Protein AF-A0A9Q0JIJ1-F1 (afdb_monomer_lite)

Foldseek 3Di:
DDDDPDDPVVVVVVVVVVVVVVVVVVVVVVVVVVVVVVVVVVVVVVVVVVVVVVVVVVVVVVVVVVVVVVVVVVVVVVVVVVLVVVLVVLVVVLCCQLPPDQVSVCVQQVGGNVVLVVVLVCCVPPVVDCDDVRAHSSSVNSVVSCVVDPD

Sequence (151 aa):
SRSKVVPPHTLSIYLDSQDMSMENRQQEEDEDEEWEDDMLLWWWHMKQRRRRRRRRKMRAMLFLWYYNKVNKYLERQDLYDRSLVTLETRKGKIDEITRANDQYCIWNLRMDRDTFAKFCVVLQTRGGLSESGSVSLEEKVAMFLKIIAPP

Secondary structure (DSSP, 8-state):
-------HHHHHHHHHHHHHHHHHHHHHHHHHHHHHHHHHHHHHHHHHHHHHHHHHHHHHHHHHHHHHHHHHHHHHHHHHHHHHHHHHHHHHHHHHHHHH-HHHHHHHHSS-HHHHHHHHHHHHHTS--PPBTTB-HHHHHHHHHHHHS--

Organism: NCBI:txid218843

pLDDT: mean 72.88, std 10.63, range [40.94, 95.81]

Structure (mmCIF, N/CA/C/O backbone):
data_AF-A0A9Q0JIJ1-F1
#
_entry.id   AF-A0A9Q0JIJ1-F1
#
loop_
_atom_site.group_PDB
_atom_site.id
_atom_site.type_symbol
_atom_site.label_atom_id
_atom_site.label_alt_id
_atom_site.label_comp_id
_atom_site.label_asym_id
_atom_site.label_entity_id
_atom_site.label_seq_id
_atom_site.pdbx_PDB_ins_code
_atom_site.Cartn_x
_atom_site.Cartn_y
_atom_site.Cartn_z
_atom_site.occupancy
_atom_site.B_iso_or_equiv
_atom_site.auth_seq_id
_atom_site.auth_comp_id
_atom_site.auth_asym_id
_atom_site.auth_atom_id
_atom_site.pdbx_PDB_model_num
ATOM 1 N N . SER A 1 1 ? 44.552 -9.816 -110.562 1.00 42.78 1 SER A N 1
ATOM 2 C CA . SER A 1 1 ? 44.314 -9.794 -109.101 1.00 42.78 1 SER A CA 1
ATOM 3 C C . SER A 1 1 ? 45.233 -8.751 -108.481 1.00 42.78 1 SER A C 1
ATOM 5 O O . SER A 1 1 ? 46.412 -9.014 -108.294 1.00 42.78 1 SER A O 1
ATOM 7 N N . ARG A 1 2 ? 44.755 -7.513 -108.287 1.00 40.94 2 ARG A N 1
ATOM 8 C CA . ARG A 1 2 ? 45.579 -6.398 -107.784 1.00 40.94 2 ARG A CA 1
ATOM 9 C C . ARG A 1 2 ? 45.449 -6.366 -106.258 1.00 40.94 2 ARG A C 1
ATOM 11 O O . ARG A 1 2 ? 44.412 -5.946 -105.753 1.00 40.94 2 ARG A O 1
ATOM 18 N N . SER A 1 3 ? 46.457 -6.877 -105.550 1.00 49.62 3 SER A N 1
ATOM 19 C CA . SER A 1 3 ? 46.532 -6.799 -104.087 1.00 49.62 3 SER A CA 1
ATOM 20 C C . SER A 1 3 ? 46.659 -5.328 -103.683 1.00 49.62 3 SER A C 1
ATOM 22 O O . SER A 1 3 ? 47.623 -4.661 -104.063 1.00 49.62 3 SER A O 1
ATOM 24 N N . LYS A 1 4 ? 45.645 -4.790 -102.996 1.00 56.78 4 LYS A N 1
ATOM 25 C CA . LYS A 1 4 ? 45.697 -3.446 -102.413 1.00 56.78 4 LYS A CA 1
ATOM 26 C C . LYS A 1 4 ? 46.546 -3.545 -101.148 1.00 56.78 4 LYS A C 1
ATOM 28 O O . LYS A 1 4 ? 46.072 -4.034 -100.130 1.00 56.78 4 LYS A O 1
ATOM 33 N N . VAL A 1 5 ? 47.801 -3.113 -101.235 1.00 61.44 5 VAL A N 1
ATOM 34 C CA . VAL A 1 5 ? 48.668 -2.954 -100.064 1.00 61.44 5 VAL A CA 1
ATOM 35 C C . VAL A 1 5 ? 48.128 -1.770 -99.266 1.00 61.44 5 VAL A C 1
ATOM 37 O O . VAL A 1 5 ? 48.208 -0.624 -99.709 1.00 61.44 5 VAL A O 1
ATOM 40 N N . VAL A 1 6 ? 47.491 -2.071 -98.136 1.00 61.81 6 VAL A N 1
ATOM 41 C CA . VAL A 1 6 ? 46.970 -1.083 -97.188 1.00 61.81 6 VAL A CA 1
ATOM 42 C C . VAL A 1 6 ? 48.167 -0.419 -96.485 1.00 61.81 6 VAL A C 1
ATOM 44 O O . VAL A 1 6 ? 49.052 -1.138 -96.016 1.00 61.81 6 VAL A O 1
ATOM 47 N N . PRO A 1 7 ? 48.252 0.923 -96.431 1.00 61.88 7 PRO A N 1
ATOM 48 C CA . PRO A 1 7 ? 49.368 1.614 -95.793 1.00 61.88 7 PRO A CA 1
ATOM 49 C C . PRO A 1 7 ? 49.487 1.265 -94.296 1.00 61.88 7 PRO A C 1
ATOM 51 O O . PRO A 1 7 ? 48.471 1.225 -93.598 1.00 61.88 7 PRO A O 1
ATOM 54 N N . PRO A 1 8 ? 50.703 1.086 -93.751 1.00 60.88 8 PRO A N 1
ATOM 55 C CA . PRO A 1 8 ? 50.902 0.615 -92.375 1.00 60.88 8 PRO A CA 1
ATOM 56 C C . PRO A 1 8 ? 50.288 1.534 -91.303 1.00 60.88 8 PRO A C 1
ATOM 58 O O . PRO A 1 8 ? 49.849 1.055 -90.264 1.00 60.88 8 PRO A O 1
ATOM 61 N N . HIS A 1 9 ? 50.161 2.837 -91.573 1.00 59.22 9 HIS A N 1
ATOM 62 C CA . HIS A 1 9 ? 49.556 3.790 -90.635 1.00 59.22 9 HIS A CA 1
ATOM 63 C C . HIS A 1 9 ? 48.045 3.584 -90.442 1.00 59.22 9 HIS A C 1
ATOM 65 O O . HIS A 1 9 ? 47.519 3.903 -89.383 1.00 59.22 9 HIS A O 1
ATOM 71 N N . THR A 1 10 ? 47.341 3.011 -91.426 1.00 61.88 10 THR A N 1
ATOM 72 C CA . THR A 1 10 ? 45.903 2.724 -91.285 1.00 61.88 10 THR A CA 1
ATOM 73 C C . THR A 1 10 ? 45.612 1.502 -90.416 1.00 61.88 10 THR A C 1
ATOM 75 O O . THR A 1 10 ? 44.563 1.465 -89.786 1.00 61.88 10 THR A O 1
ATOM 78 N N . LEU A 1 11 ? 46.535 0.539 -90.316 1.00 60.69 11 LEU A N 1
ATOM 79 C CA . LEU A 1 11 ? 46.385 -0.601 -89.402 1.00 60.69 11 LEU A CA 1
ATOM 80 C C . LEU A 1 11 ? 46.624 -0.199 -87.940 1.00 60.69 11 LEU A C 1
ATOM 82 O O . LEU A 1 11 ? 45.900 -0.674 -87.075 1.00 60.69 11 LEU A O 1
ATOM 86 N N . SER A 1 12 ? 47.564 0.717 -87.675 1.00 64.75 12 SER A N 1
ATOM 87 C CA . SER A 1 12 ? 47.810 1.254 -86.323 1.00 64.75 12 SER A CA 1
ATOM 88 C C . SER A 1 12 ? 46.584 1.980 -85.775 1.00 64.75 12 SER A C 1
ATOM 90 O O . SER A 1 12 ? 46.134 1.675 -84.684 1.00 64.75 12 SER A O 1
ATOM 92 N N . ILE A 1 13 ? 45.976 2.865 -86.573 1.00 65.75 13 ILE A N 1
ATOM 93 C CA . ILE A 1 13 ? 44.796 3.633 -86.146 1.00 65.75 13 ILE A CA 1
ATOM 94 C C . ILE A 1 13 ? 43.607 2.708 -85.839 1.00 65.75 13 ILE A C 1
ATOM 96 O O . ILE A 1 13 ? 42.852 2.969 -84.907 1.00 65.75 13 ILE A O 1
ATOM 100 N N . TYR A 1 14 ? 43.432 1.628 -86.608 1.00 61.38 14 TYR A N 1
ATOM 101 C CA . TYR A 1 14 ? 42.359 0.660 -86.365 1.00 61.38 14 TYR A CA 1
ATOM 102 C C . TYR A 1 14 ? 42.593 -0.190 -85.112 1.00 61.38 14 TYR A C 1
ATOM 104 O O . TYR A 1 14 ? 41.628 -0.458 -84.403 1.00 61.38 14 TYR A O 1
ATOM 112 N N . LEU A 1 15 ? 43.840 -0.589 -84.838 1.00 61.50 15 LEU A N 1
ATOM 113 C CA . LEU A 1 15 ? 44.195 -1.335 -83.627 1.00 61.50 15 LEU A CA 1
ATOM 114 C C . LEU A 1 15 ? 44.085 -0.447 -82.379 1.00 61.50 15 LEU A C 1
ATOM 116 O O . LEU A 1 15 ? 43.396 -0.831 -81.443 1.00 61.50 15 LEU A O 1
ATOM 120 N N . ASP A 1 16 ? 44.606 0.783 -82.425 1.00 65.06 16 ASP A N 1
ATOM 121 C CA . ASP A 1 16 ? 44.484 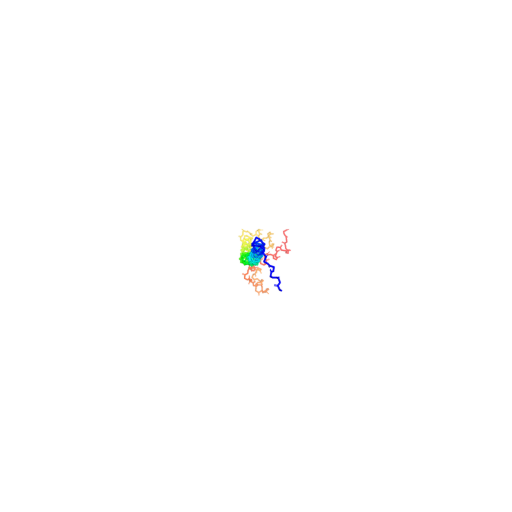1.756 -81.327 1.00 65.06 16 ASP A CA 1
ATOM 122 C C . ASP A 1 16 ? 43.011 2.108 -81.040 1.00 65.06 16 ASP A C 1
ATOM 124 O O . ASP A 1 16 ? 42.605 2.259 -79.891 1.00 65.06 16 ASP A O 1
ATOM 128 N N . SER A 1 17 ? 42.170 2.198 -82.079 1.00 62.12 17 SER A N 1
ATOM 129 C CA . SER A 1 17 ? 40.727 2.428 -81.900 1.00 62.12 17 SER A CA 1
ATOM 130 C C . SER A 1 17 ? 39.998 1.212 -81.313 1.00 62.12 17 SER A C 1
ATOM 132 O O . SER A 1 17 ? 38.980 1.379 -80.641 1.00 62.12 17 SER A O 1
ATOM 134 N N . GLN A 1 18 ? 40.483 -0.008 -81.575 1.00 65.62 18 GLN A N 1
ATOM 135 C CA . GLN A 1 18 ? 39.931 -1.231 -80.989 1.00 65.62 18 GLN A CA 1
ATOM 136 C C . GLN A 1 18 ? 40.340 -1.388 -79.525 1.00 65.62 18 GLN A C 1
ATOM 138 O O . GLN A 1 18 ? 39.474 -1.700 -78.712 1.00 65.62 18 GLN A O 1
ATOM 143 N N . ASP A 1 19 ? 41.599 -1.114 -79.187 1.00 68.00 19 ASP A N 1
ATOM 144 C CA . ASP A 1 19 ? 42.103 -1.195 -77.812 1.00 68.00 19 ASP A CA 1
ATOM 145 C C . ASP A 1 19 ? 41.392 -0.176 -76.908 1.00 68.00 19 ASP A C 1
ATOM 147 O O . ASP A 1 19 ? 40.844 -0.557 -75.876 1.00 68.00 19 ASP A O 1
ATOM 151 N N . MET A 1 20 ? 41.228 1.072 -77.367 1.00 59.03 20 MET A N 1
ATOM 152 C CA . MET A 1 20 ? 40.453 2.105 -76.654 1.00 59.03 20 MET A CA 1
ATOM 153 C C . MET A 1 20 ? 38.974 1.722 -76.453 1.00 59.03 20 MET A C 1
ATOM 155 O O . MET A 1 20 ? 38.353 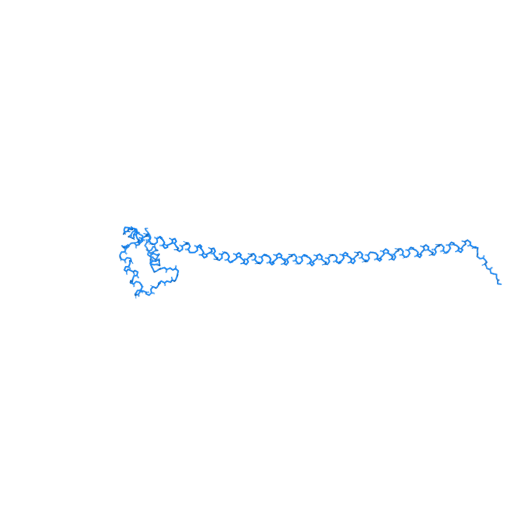2.101 -75.461 1.00 59.03 20 MET A O 1
ATOM 159 N N . SER A 1 21 ? 38.374 0.981 -77.394 1.00 64.38 21 SER A N 1
ATOM 160 C CA . SER A 1 21 ? 36.986 0.515 -77.269 1.00 64.38 21 SER A CA 1
ATOM 161 C C . S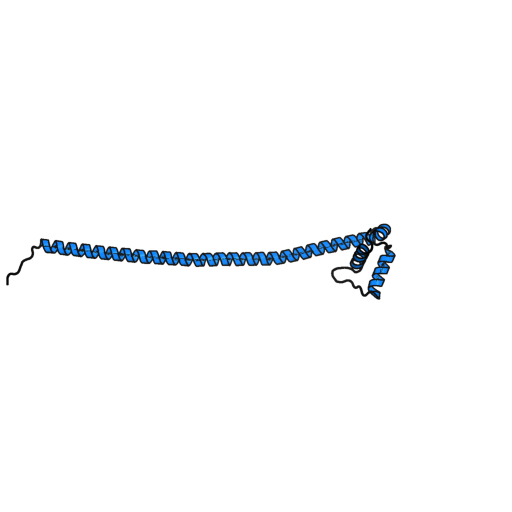ER A 1 21 ? 36.842 -0.671 -76.316 1.00 64.38 21 SER A C 1
ATOM 163 O O . SER A 1 21 ? 35.760 -0.850 -75.757 1.00 64.38 21 SER A O 1
ATOM 165 N N . MET A 1 22 ? 37.870 -1.511 -76.197 1.00 62.66 22 MET A N 1
ATOM 166 C CA . MET A 1 22 ? 37.878 -2.655 -75.286 1.00 62.66 22 MET A CA 1
ATOM 167 C C . MET A 1 22 ? 38.136 -2.189 -73.851 1.00 62.66 22 MET A C 1
ATOM 169 O O . MET A 1 22 ? 37.435 -2.635 -72.949 1.00 62.66 22 MET A O 1
ATOM 173 N N . GLU A 1 23 ? 39.044 -1.227 -73.669 1.00 66.31 23 GLU A N 1
ATOM 174 C CA . GLU A 1 23 ? 39.373 -0.631 -72.370 1.00 66.31 23 GLU A CA 1
ATOM 175 C C . GLU A 1 23 ? 38.190 0.163 -71.793 1.00 66.31 23 GLU A C 1
ATOM 177 O O . GLU A 1 23 ? 37.830 -0.044 -70.641 1.00 66.31 23 GLU A O 1
ATOM 182 N N . ASN A 1 24 ? 37.476 0.953 -72.608 1.00 61.28 24 ASN A N 1
ATOM 183 C CA . ASN A 1 24 ? 36.239 1.614 -72.166 1.00 61.28 24 ASN A CA 1
ATOM 184 C C . ASN A 1 24 ? 35.128 0.623 -71.802 1.00 61.28 24 ASN A C 1
ATOM 186 O O . ASN A 1 24 ? 34.376 0.875 -70.871 1.00 61.28 24 ASN A O 1
ATOM 190 N N . ARG A 1 25 ? 35.006 -0.500 -72.525 1.00 62.00 25 ARG A N 1
ATOM 191 C CA . ARG A 1 25 ? 33.991 -1.513 -72.205 1.00 62.00 25 ARG A CA 1
ATOM 192 C C . ARG A 1 25 ? 34.317 -2.226 -70.894 1.00 62.00 25 ARG A C 1
ATOM 194 O O . ARG A 1 25 ? 33.413 -2.475 -70.115 1.00 62.00 25 ARG A O 1
ATOM 201 N N . GLN A 1 26 ? 35.591 -2.522 -70.651 1.00 62.34 26 GLN A N 1
ATOM 202 C CA . GLN A 1 26 ? 36.045 -3.086 -69.380 1.00 62.34 26 GLN A CA 1
ATOM 203 C C . GLN A 1 26 ? 35.873 -2.096 -68.235 1.00 62.34 26 GLN A C 1
ATOM 205 O O . GLN A 1 26 ? 35.420 -2.486 -67.174 1.00 62.34 26 GLN A O 1
ATOM 210 N N . GLN A 1 27 ? 36.128 -0.812 -68.470 1.00 60.72 27 GLN A N 1
ATOM 211 C CA . GLN A 1 27 ? 35.917 0.222 -67.467 1.00 60.72 27 GLN A CA 1
ATOM 212 C C . GLN A 1 27 ? 34.426 0.436 -67.152 1.00 60.72 27 GLN A C 1
ATOM 214 O O . GLN A 1 27 ? 34.076 0.614 -65.993 1.00 60.72 27 GLN A O 1
ATOM 219 N N . GLU A 1 28 ? 33.542 0.359 -68.152 1.00 61.09 28 GLU A N 1
ATOM 220 C CA . GLU A 1 28 ? 32.086 0.371 -67.944 1.00 61.09 28 GLU A CA 1
ATOM 221 C C . GLU A 1 28 ? 31.607 -0.886 -67.189 1.00 61.09 28 GLU A C 1
ATOM 223 O O . GLU A 1 28 ? 30.787 -0.770 -66.283 1.00 61.09 28 GLU A O 1
ATOM 228 N N . GLU A 1 29 ? 32.145 -2.070 -67.507 1.00 60.78 29 GLU A N 1
ATOM 229 C CA . GLU A 1 29 ? 31.830 -3.329 -66.810 1.00 60.78 29 GLU A CA 1
ATOM 230 C C . GLU A 1 29 ? 32.353 -3.342 -65.357 1.00 60.78 29 GLU A C 1
ATOM 232 O O . GLU A 1 29 ? 31.631 -3.768 -64.456 1.00 60.78 29 GLU A O 1
ATOM 237 N N . ASP A 1 30 ? 33.559 -2.821 -65.114 1.00 60.50 30 ASP A N 1
ATOM 238 C CA . ASP A 1 30 ? 34.164 -2.698 -63.782 1.00 60.50 30 ASP A CA 1
ATOM 239 C C . ASP A 1 30 ? 33.412 -1.667 -62.917 1.00 60.50 30 ASP A C 1
ATOM 241 O O . ASP A 1 30 ? 33.193 -1.892 -61.724 1.00 60.50 30 ASP A O 1
ATOM 245 N N . GLU A 1 31 ? 32.980 -0.546 -63.509 1.00 59.19 31 GLU A N 1
ATOM 246 C CA . GLU A 1 31 ? 32.144 0.444 -62.825 1.00 59.19 31 GLU A CA 1
ATOM 247 C C . GLU A 1 31 ? 30.774 -0.158 -62.472 1.00 59.19 31 GLU A C 1
ATOM 249 O O . GLU A 1 31 ? 30.328 -0.028 -61.330 1.00 59.19 31 GLU A O 1
ATOM 254 N N . ASP A 1 32 ? 30.122 -0.866 -63.400 1.00 59.75 32 ASP A N 1
ATOM 255 C CA . ASP A 1 32 ? 28.828 -1.519 -63.165 1.00 59.75 32 ASP A CA 1
ATOM 256 C C . ASP A 1 32 ? 28.907 -2.632 -62.094 1.00 59.75 32 ASP A C 1
ATOM 258 O O . ASP A 1 32 ? 28.007 -2.724 -61.248 1.00 59.75 32 ASP A O 1
ATOM 262 N N . GLU A 1 33 ? 29.986 -3.427 -62.051 1.00 59.78 33 GLU A N 1
ATOM 263 C CA . GLU A 1 33 ? 30.223 -4.416 -60.983 1.00 59.78 33 GLU A CA 1
ATOM 264 C C . GLU A 1 33 ? 30.454 -3.753 -59.609 1.00 59.78 33 GLU A C 1
ATOM 266 O O . GLU A 1 33 ? 29.909 -4.218 -58.598 1.00 59.78 33 GLU A O 1
ATOM 271 N N . GLU A 1 34 ? 31.182 -2.629 -59.545 1.00 57.53 34 GLU A N 1
ATOM 272 C CA . GLU A 1 34 ? 31.399 -1.878 -58.298 1.00 57.53 34 GLU A CA 1
ATOM 273 C C . GLU A 1 34 ? 30.074 -1.329 -57.737 1.00 57.53 34 GLU A C 1
ATOM 275 O O . GLU A 1 34 ? 29.813 -1.419 -56.529 1.00 57.53 34 GLU A O 1
ATOM 280 N N . TRP A 1 35 ? 29.179 -0.838 -58.604 1.00 61.22 35 TRP A N 1
ATOM 281 C CA . TRP A 1 35 ? 27.852 -0.368 -58.195 1.00 61.22 35 TRP A CA 1
ATOM 282 C C . TRP A 1 35 ? 26.949 -1.494 -57.672 1.00 61.22 35 TRP A C 1
ATOM 284 O O . TRP A 1 35 ? 26.162 -1.254 -56.747 1.00 61.22 35 TRP A O 1
ATOM 294 N N . GLU A 1 36 ? 27.037 -2.713 -58.211 1.00 66.38 36 GLU A N 1
ATOM 295 C CA . GLU A 1 36 ? 26.270 -3.861 -57.712 1.00 66.38 36 GLU A CA 1
ATOM 296 C C . GLU A 1 36 ? 26.734 -4.301 -56.316 1.00 66.38 36 GLU A C 1
ATOM 298 O O . GLU A 1 36 ? 25.897 -4.515 -55.425 1.00 66.38 36 GLU A O 1
ATOM 303 N N . ASP A 1 37 ? 28.045 -4.351 -56.078 1.00 70.56 37 ASP A N 1
ATOM 304 C CA . ASP A 1 37 ? 28.616 -4.702 -54.776 1.00 70.56 37 ASP A CA 1
ATOM 305 C C . ASP A 1 37 ? 28.304 -3.651 -53.699 1.00 70.56 37 ASP A C 1
ATOM 307 O O . ASP A 1 37 ? 27.895 -3.996 -52.576 1.00 70.56 37 ASP A O 1
ATOM 311 N N . ASP A 1 38 ? 28.379 -2.363 -54.041 1.00 75.31 38 ASP A N 1
ATOM 312 C CA . ASP A 1 38 ? 28.044 -1.267 -53.128 1.00 75.31 38 ASP A CA 1
ATOM 313 C C . ASP A 1 38 ? 26.530 -1.210 -52.840 1.00 75.31 38 ASP A C 1
ATOM 315 O O . ASP A 1 38 ? 26.087 -0.963 -51.705 1.00 75.31 38 ASP A O 1
ATOM 319 N N . MET A 1 39 ? 25.698 -1.556 -53.830 1.00 72.19 39 MET A N 1
ATOM 320 C CA . MET A 1 39 ? 24.249 -1.683 -53.664 1.00 72.19 39 MET A CA 1
ATOM 321 C C . MET A 1 39 ? 23.874 -2.894 -52.797 1.00 72.19 39 MET A C 1
ATOM 323 O O . MET A 1 39 ? 22.992 -2.782 -51.931 1.00 72.19 39 MET A O 1
ATOM 327 N N . LEU A 1 40 ? 24.555 -4.034 -52.947 1.00 72.56 40 LEU A N 1
ATOM 328 C CA . LEU A 1 40 ? 24.379 -5.220 -52.104 1.00 72.56 40 LEU A CA 1
ATOM 329 C C . LEU A 1 40 ? 24.847 -4.968 -50.665 1.00 72.56 40 LEU A C 1
ATOM 331 O O . LEU A 1 40 ? 24.140 -5.345 -49.718 1.00 72.56 40 LEU A O 1
ATOM 335 N N . LEU A 1 41 ? 25.960 -4.257 -50.471 1.00 74.19 41 LEU A N 1
ATOM 336 C CA . LEU A 1 41 ? 26.425 -3.779 -49.165 1.00 74.19 41 LEU A CA 1
ATOM 337 C C . LEU A 1 41 ? 25.413 -2.827 -48.521 1.00 74.19 41 LEU A C 1
ATOM 339 O O . LEU A 1 41 ? 25.060 -2.983 -47.340 1.00 74.19 41 LEU A O 1
ATOM 343 N N . TRP A 1 42 ? 24.868 -1.881 -49.286 1.00 76.50 42 TRP A N 1
ATOM 344 C CA . TRP A 1 42 ? 23.851 -0.950 -48.806 1.00 76.50 42 TRP A CA 1
ATOM 345 C C . TRP A 1 42 ? 22.543 -1.663 -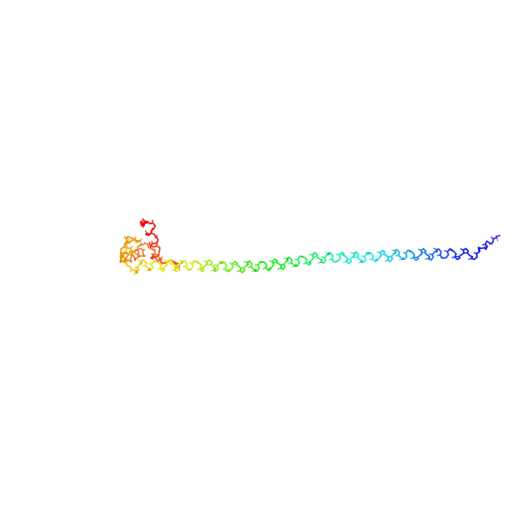48.443 1.00 76.50 42 TRP A C 1
ATOM 347 O O . TRP A 1 42 ? 21.961 -1.412 -47.376 1.00 76.50 42 TRP A O 1
ATOM 357 N N . TRP A 1 43 ? 22.104 -2.619 -49.266 1.00 73.25 43 TRP A N 1
ATOM 358 C CA . TRP A 1 43 ? 20.919 -3.440 -49.022 1.00 73.25 43 TRP A CA 1
ATOM 359 C C . TRP A 1 43 ? 21.095 -4.341 -47.797 1.00 73.25 43 TRP A C 1
ATOM 361 O O . TRP A 1 43 ? 20.204 -4.426 -46.936 1.00 73.25 43 TRP A O 1
ATOM 371 N N . TRP A 1 44 ? 22.271 -4.952 -47.649 1.00 72.31 44 TRP A N 1
ATOM 372 C CA . TRP A 1 44 ? 22.646 -5.725 -46.471 1.00 72.31 44 TRP A CA 1
ATOM 373 C C . TRP A 1 44 ? 22.620 -4.847 -45.218 1.00 72.31 44 TRP A C 1
ATOM 375 O O . TRP A 1 44 ? 21.974 -5.203 -44.226 1.00 72.31 44 TRP A O 1
ATOM 385 N N . HIS A 1 45 ? 23.195 -3.643 -45.275 1.00 73.56 45 HIS A N 1
ATOM 386 C CA . HIS A 1 45 ? 23.209 -2.699 -44.161 1.00 73.56 45 HIS A CA 1
ATOM 387 C C . HIS A 1 45 ? 21.799 -2.189 -43.794 1.00 73.56 45 HIS A C 1
ATOM 389 O O . HIS A 1 45 ? 21.435 -2.124 -42.610 1.00 73.56 45 HIS A O 1
ATOM 395 N N . MET A 1 46 ? 20.943 -1.916 -44.781 1.00 65.56 46 MET A N 1
ATOM 396 C CA . MET A 1 46 ? 19.524 -1.571 -44.606 1.00 65.56 46 MET A CA 1
ATOM 397 C C . MET A 1 46 ? 18.722 -2.706 -43.949 1.00 65.56 46 MET A C 1
ATOM 399 O O . MET A 1 46 ? 17.971 -2.484 -42.984 1.00 65.56 46 MET A O 1
ATOM 403 N N . LYS A 1 47 ? 18.920 -3.949 -44.397 1.00 65.19 47 LYS A N 1
ATOM 404 C CA . LYS A 1 47 ? 18.273 -5.144 -43.830 1.00 65.19 47 LYS A CA 1
ATOM 405 C C . LYS A 1 47 ? 18.764 -5.426 -42.402 1.00 65.19 47 LYS A C 1
ATOM 407 O O . LYS A 1 47 ? 17.960 -5.744 -41.515 1.00 65.19 47 LYS A O 1
ATOM 412 N N . GLN A 1 48 ? 20.052 -5.208 -42.135 1.00 65.75 48 GLN A N 1
ATOM 413 C CA . GLN A 1 48 ? 20.691 -5.305 -40.816 1.00 65.75 48 GLN A CA 1
ATOM 414 C C . GLN A 1 48 ? 20.117 -4.269 -39.831 1.00 65.75 48 GLN A C 1
ATOM 416 O O . GLN A 1 48 ? 19.799 -4.597 -38.680 1.00 65.75 48 GLN A O 1
ATOM 421 N N . ARG A 1 49 ? 19.900 -3.022 -40.281 1.00 65.81 49 ARG A N 1
ATOM 422 C CA . ARG A 1 49 ? 19.301 -1.934 -39.481 1.00 65.81 49 ARG A CA 1
ATOM 423 C C . ARG A 1 49 ? 17.882 -2.273 -39.011 1.00 65.81 49 ARG A C 1
ATOM 425 O O . ARG A 1 49 ? 17.558 -2.026 -37.845 1.00 65.81 49 ARG A O 1
ATOM 432 N N . ARG A 1 50 ? 17.051 -2.906 -39.851 1.00 68.62 50 ARG A N 1
ATOM 433 C CA . ARG A 1 50 ? 15.695 -3.358 -39.464 1.00 68.62 50 ARG A CA 1
ATOM 434 C C . ARG A 1 50 ? 15.736 -4.420 -38.360 1.00 68.62 50 ARG A C 1
ATOM 436 O O . ARG A 1 50 ? 14.995 -4.312 -37.381 1.00 68.62 50 ARG A O 1
ATOM 443 N N . ARG A 1 51 ? 16.648 -5.396 -38.451 1.00 71.06 51 ARG A N 1
ATOM 444 C CA . ARG A 1 51 ? 16.841 -6.426 -37.410 1.00 71.06 51 ARG A CA 1
ATOM 445 C C . ARG A 1 51 ? 17.351 -5.830 -36.096 1.00 71.06 51 ARG A C 1
ATOM 447 O O . ARG A 1 51 ? 16.828 -6.170 -35.037 1.00 71.06 51 ARG A O 1
ATOM 454 N N . ARG A 1 52 ? 18.302 -4.890 -36.149 1.00 76.81 52 ARG A N 1
ATOM 455 C CA . ARG A 1 52 ? 18.811 -4.173 -34.963 1.00 76.81 52 ARG A CA 1
ATOM 456 C C . ARG A 1 52 ? 17.712 -3.358 -34.270 1.00 76.81 52 ARG A C 1
ATOM 458 O O . ARG A 1 52 ? 17.600 -3.427 -33.050 1.00 76.81 52 ARG A O 1
ATOM 465 N N . ARG A 1 53 ? 16.854 -2.655 -35.023 1.00 79.12 53 ARG A N 1
ATOM 466 C CA . ARG A 1 53 ? 15.688 -1.937 -34.466 1.00 79.12 53 ARG A CA 1
ATOM 467 C C . ARG A 1 53 ? 14.690 -2.889 -33.804 1.00 79.12 53 ARG A C 1
ATOM 469 O O . ARG A 1 53 ? 14.258 -2.608 -32.694 1.00 79.12 53 ARG A O 1
ATOM 476 N N . ARG A 1 54 ? 14.379 -4.032 -34.428 1.00 80.50 54 ARG A N 1
ATOM 477 C CA . ARG A 1 54 ? 13.515 -5.068 -33.827 1.00 80.50 54 ARG A CA 1
ATOM 478 C C . ARG A 1 54 ? 14.111 -5.631 -32.534 1.00 80.50 54 ARG A C 1
ATOM 480 O O . ARG A 1 54 ? 13.408 -5.697 -31.536 1.00 80.50 54 ARG A O 1
ATOM 487 N N . ARG A 1 55 ? 15.412 -5.944 -32.511 1.00 85.81 55 ARG A N 1
ATOM 488 C CA . ARG A 1 55 ? 16.114 -6.423 -31.303 1.00 85.81 55 ARG A CA 1
ATOM 489 C C . ARG A 1 55 ? 16.135 -5.380 -30.183 1.00 85.81 55 ARG A C 1
ATOM 491 O O . ARG A 1 55 ? 15.874 -5.726 -29.039 1.00 85.81 55 ARG A O 1
ATOM 498 N N . ARG A 1 56 ? 16.402 -4.106 -30.499 1.00 88.94 56 ARG A N 1
ATOM 499 C CA . ARG A 1 56 ? 16.352 -3.002 -29.521 1.00 88.94 56 ARG A CA 1
ATOM 500 C C . ARG A 1 56 ? 14.946 -2.816 -28.955 1.00 88.94 56 ARG A C 1
ATOM 502 O O . ARG A 1 56 ? 14.802 -2.742 -27.743 1.00 88.94 56 ARG A O 1
ATOM 509 N N . LYS A 1 57 ? 13.922 -2.825 -29.815 1.00 90.62 57 LYS A N 1
ATOM 510 C CA . LYS A 1 57 ? 12.515 -2.768 -29.393 1.00 90.62 57 LYS A CA 1
ATOM 511 C C . LYS A 1 57 ? 12.140 -3.961 -28.513 1.00 90.62 57 LYS A C 1
ATOM 513 O O . LYS A 1 57 ? 11.557 -3.755 -27.464 1.00 90.62 57 LYS A O 1
ATOM 518 N N . MET A 1 58 ? 12.537 -5.180 -28.878 1.00 92.44 58 MET A N 1
ATOM 519 C CA . MET A 1 58 ? 12.302 -6.377 -28.058 1.00 92.44 58 MET A CA 1
ATOM 520 C C . MET A 1 58 ? 12.981 -6.292 -26.689 1.00 92.44 58 MET A C 1
ATOM 522 O O . MET A 1 58 ? 12.362 -6.616 -25.684 1.00 92.44 58 MET A O 1
ATOM 526 N N . ARG A 1 59 ? 14.229 -5.811 -26.627 1.00 94.50 59 ARG A N 1
ATOM 527 C CA . ARG A 1 59 ? 14.934 -5.589 -25.355 1.00 94.50 59 ARG A CA 1
ATOM 528 C C . ARG A 1 59 ? 14.237 -4.538 -24.491 1.00 94.50 59 ARG A C 1
ATOM 530 O O . ARG A 1 59 ? 14.041 -4.779 -23.307 1.00 94.50 59 ARG A O 1
ATOM 537 N N . ALA A 1 60 ? 13.817 -3.422 -25.086 1.00 95.44 60 ALA A N 1
ATOM 538 C CA . ALA A 1 60 ? 13.047 -2.395 -24.388 1.00 95.44 60 ALA A CA 1
ATOM 539 C C . ALA A 1 60 ? 11.696 -2.936 -23.890 1.00 95.44 60 ALA A C 1
ATOM 541 O O . ALA A 1 60 ? 11.333 -2.680 -22.751 1.00 95.44 60 ALA A O 1
ATOM 542 N N . MET A 1 61 ? 10.993 -3.741 -24.694 1.00 94.81 61 MET A N 1
ATOM 543 C CA . MET A 1 61 ? 9.732 -4.385 -24.303 1.00 94.81 61 MET A CA 1
ATOM 544 C C . MET A 1 61 ? 9.916 -5.376 -23.148 1.00 94.81 61 MET A C 1
ATOM 546 O O . MET A 1 61 ? 9.117 -5.369 -22.220 1.00 94.81 61 MET A O 1
ATOM 550 N N . LEU A 1 62 ? 10.972 -6.198 -23.167 1.00 95.38 62 LEU A N 1
ATOM 551 C CA . LEU A 1 62 ? 11.290 -7.127 -22.075 1.00 95.38 62 LEU A CA 1
ATOM 552 C C . LEU A 1 62 ? 11.635 -6.391 -20.777 1.00 95.38 62 LEU A C 1
ATOM 554 O O . LEU A 1 62 ? 11.163 -6.777 -19.711 1.00 95.38 62 LEU A O 1
ATOM 558 N N . PHE A 1 63 ? 12.418 -5.315 -20.876 1.00 95.81 63 PHE A N 1
ATOM 559 C CA . PHE A 1 63 ? 12.731 -4.449 -19.744 1.00 95.81 63 PHE A CA 1
ATOM 560 C C . PHE A 1 63 ? 11.457 -3.816 -19.179 1.00 95.81 63 PHE A C 1
ATOM 562 O O . PHE A 1 63 ? 11.175 -3.968 -17.997 1.00 95.81 63 PHE A O 1
ATOM 569 N N . LEU A 1 64 ? 10.632 -3.192 -20.025 1.00 94.06 64 LEU A N 1
ATOM 570 C CA . LEU A 1 64 ? 9.376 -2.571 -19.605 1.00 94.06 64 LEU A CA 1
ATOM 571 C C . LEU A 1 64 ? 8.423 -3.588 -18.960 1.00 94.06 64 LEU A C 1
ATOM 573 O O . LEU A 1 64 ? 7.799 -3.285 -17.949 1.00 94.06 64 LEU A O 1
ATOM 577 N N . TRP A 1 65 ? 8.337 -4.801 -19.513 1.00 94.44 65 TRP A N 1
ATOM 578 C CA . TRP A 1 65 ? 7.539 -5.888 -18.949 1.00 94.44 65 TRP A CA 1
ATOM 579 C C . TRP A 1 65 ? 8.044 -6.312 -17.569 1.00 94.44 65 TRP A C 1
ATOM 581 O O . TRP A 1 65 ? 7.241 -6.422 -16.647 1.00 94.44 65 TRP A O 1
ATOM 591 N N . TYR A 1 66 ? 9.355 -6.507 -17.402 1.00 94.12 66 TYR A N 1
ATOM 592 C CA . TYR A 1 66 ? 9.948 -6.853 -16.109 1.00 94.12 66 TYR A CA 1
ATOM 593 C C . TYR A 1 66 ? 9.716 -5.748 -15.073 1.00 94.12 66 TYR A C 1
ATOM 595 O O . TYR A 1 66 ? 9.238 -6.030 -13.977 1.00 94.12 66 TYR A O 1
ATOM 603 N N . TYR A 1 67 ? 9.963 -4.491 -15.445 1.00 90.25 67 TYR A N 1
ATOM 604 C CA . TYR A 1 67 ? 9.724 -3.341 -14.575 1.00 90.25 67 TYR A CA 1
ATOM 605 C C . TYR A 1 67 ? 8.254 -3.218 -14.189 1.00 90.25 67 TYR A C 1
ATOM 607 O O . TYR A 1 67 ? 7.954 -3.096 -13.009 1.00 90.25 67 TYR A O 1
ATOM 615 N N . ASN A 1 68 ? 7.325 -3.312 -15.146 1.00 86.50 68 ASN A N 1
ATOM 616 C CA . ASN A 1 68 ? 5.891 -3.256 -14.860 1.00 86.50 68 ASN A CA 1
ATOM 617 C C . ASN A 1 68 ? 5.443 -4.435 -13.983 1.00 86.50 68 ASN A C 1
ATOM 619 O O . ASN A 1 68 ? 4.650 -4.254 -13.064 1.00 86.50 68 ASN A O 1
ATOM 623 N N . LYS A 1 69 ? 5.988 -5.633 -14.224 1.00 84.69 69 LYS A N 1
ATOM 624 C CA . LYS A 1 69 ? 5.725 -6.825 -13.415 1.00 84.69 69 LYS A CA 1
ATOM 625 C C . LYS A 1 69 ? 6.166 -6.613 -11.965 1.00 84.69 69 LYS A C 1
ATOM 627 O O . LYS A 1 69 ? 5.358 -6.843 -11.074 1.00 84.69 69 LYS A O 1
ATOM 632 N N . VAL A 1 70 ? 7.395 -6.143 -11.731 1.00 87.00 70 VAL A N 1
ATOM 633 C CA . VAL A 1 70 ? 7.906 -5.810 -10.387 1.00 87.00 70 VAL A CA 1
ATOM 634 C C . VAL A 1 70 ? 7.075 -4.698 -9.744 1.00 87.00 70 VAL A C 1
ATOM 636 O O . VAL A 1 70 ? 6.652 -4.855 -8.603 1.00 87.00 70 VAL A O 1
ATOM 639 N N . ASN A 1 71 ? 6.752 -3.634 -10.485 1.00 82.75 71 ASN A N 1
ATOM 640 C CA . ASN A 1 71 ? 5.916 -2.544 -9.978 1.00 82.75 71 ASN A CA 1
ATOM 641 C C . ASN A 1 71 ? 4.544 -3.039 -9.518 1.00 82.75 71 ASN A C 1
ATOM 643 O O . ASN A 1 71 ? 4.092 -2.639 -8.458 1.00 82.75 71 ASN A O 1
ATOM 647 N N . LYS A 1 72 ? 3.910 -3.963 -10.249 1.00 75.00 72 LYS A N 1
ATOM 648 C CA . LYS A 1 72 ? 2.636 -4.566 -9.824 1.00 75.00 72 LYS A CA 1
ATOM 649 C C . LYS A 1 72 ? 2.749 -5.399 -8.545 1.00 75.00 72 LYS A C 1
ATOM 651 O O . LYS A 1 72 ? 1.762 -5.518 -7.825 1.00 75.00 72 LYS A O 1
ATOM 656 N N . TYR A 1 73 ? 3.902 -6.010 -8.266 1.00 75.12 73 TYR A N 1
ATOM 657 C CA . TYR A 1 73 ? 4.123 -6.702 -6.990 1.00 75.12 73 TYR A CA 1
ATOM 658 C C . TYR A 1 73 ? 4.305 -5.709 -5.841 1.00 75.12 73 TYR A C 1
ATOM 660 O O . TYR A 1 73 ? 3.697 -5.897 -4.790 1.00 75.12 73 TYR A O 1
ATOM 668 N N . LEU A 1 74 ? 5.080 -4.646 -6.066 1.00 73.38 74 LEU A N 1
ATOM 669 C CA . LEU A 1 74 ? 5.296 -3.585 -5.082 1.00 73.38 74 LEU A CA 1
ATOM 670 C C . LEU A 1 74 ? 4.008 -2.807 -4.793 1.00 73.38 74 LEU A C 1
ATOM 672 O O . LEU A 1 74 ? 3.689 -2.583 -3.639 1.00 73.38 74 LEU A O 1
ATOM 676 N N . GLU A 1 75 ? 3.217 -2.485 -5.814 1.00 70.94 75 GLU A N 1
ATOM 677 C CA . GLU A 1 75 ? 1.920 -1.814 -5.677 1.00 70.94 75 GLU A CA 1
ATOM 678 C C . GLU A 1 75 ? 0.923 -2.671 -4.888 1.00 70.94 75 GLU A C 1
ATOM 680 O O . GLU A 1 75 ? 0.199 -2.166 -4.038 1.00 70.94 75 GLU A O 1
ATOM 685 N N . ARG A 1 76 ? 0.916 -3.996 -5.095 1.00 66.12 76 ARG A N 1
ATOM 686 C CA . ARG A 1 76 ? 0.128 -4.899 -4.244 1.00 66.12 76 ARG A CA 1
ATOM 687 C C . ARG A 1 76 ? 0.609 -4.859 -2.801 1.00 66.12 76 ARG A C 1
ATOM 689 O O . ARG A 1 76 ? -0.232 -4.784 -1.914 1.00 66.12 76 ARG A O 1
ATOM 696 N N . GLN A 1 77 ? 1.920 -4.913 -2.566 1.00 59.84 77 GLN A N 1
ATOM 697 C CA . GLN A 1 77 ? 2.474 -4.807 -1.215 1.00 59.84 77 GLN A CA 1
ATOM 698 C C . GLN A 1 77 ? 2.129 -3.473 -0.554 1.00 59.84 77 GLN A C 1
ATOM 700 O O . GLN A 1 77 ? 1.695 -3.494 0.586 1.00 59.84 77 GLN A O 1
ATOM 705 N N . ASP A 1 78 ? 2.224 -2.355 -1.267 1.00 67.06 78 ASP A N 1
ATOM 706 C CA . ASP A 1 78 ? 1.875 -1.022 -0.765 1.00 67.06 78 ASP A CA 1
ATOM 707 C C . ASP A 1 78 ? 0.381 -0.919 -0.412 1.00 67.06 78 ASP A C 1
ATOM 709 O O . ASP A 1 78 ? 0.005 -0.368 0.619 1.00 67.06 78 ASP A O 1
ATOM 713 N N . LEU A 1 79 ? -0.495 -1.547 -1.207 1.00 68.50 79 LEU A N 1
ATOM 714 C CA . LEU A 1 79 ? -1.915 -1.670 -0.869 1.00 68.50 79 LEU A CA 1
ATOM 715 C C . LEU A 1 79 ? -2.145 -2.533 0.379 1.00 68.50 79 LEU A C 1
ATOM 717 O O . LEU A 1 79 ? -2.991 -2.179 1.202 1.00 68.50 79 LEU A O 1
ATOM 721 N N . TYR A 1 80 ? -1.410 -3.639 0.538 1.00 66.75 80 TYR A N 1
ATOM 722 C CA . TYR A 1 80 ? -1.473 -4.458 1.751 1.00 66.75 80 TYR A CA 1
ATOM 723 C C . TYR A 1 80 ? -0.970 -3.686 2.969 1.00 66.75 80 TYR A C 1
ATOM 725 O O . TYR A 1 80 ? -1.656 -3.685 3.987 1.00 66.75 80 TYR A O 1
ATOM 733 N N . ASP A 1 81 ? 0.153 -2.986 2.852 1.00 66.56 81 ASP A N 1
ATOM 734 C CA . ASP A 1 81 ? 0.772 -2.222 3.933 1.00 66.56 81 ASP A CA 1
ATOM 735 C C . ASP A 1 81 ? -0.118 -1.042 4.342 1.00 66.56 81 ASP A C 1
ATOM 737 O O . ASP A 1 81 ? -0.464 -0.876 5.508 1.00 66.56 81 ASP A O 1
ATOM 741 N N . ARG A 1 82 ? -0.670 -0.311 3.367 1.00 66.50 82 ARG A N 1
ATOM 742 C CA . ARG A 1 82 ? -1.677 0.729 3.615 1.00 66.50 82 ARG A CA 1
ATOM 743 C C . ARG A 1 82 ? -2.946 0.167 4.251 1.00 66.50 82 ARG A C 1
ATOM 745 O O . ARG A 1 82 ? -3.526 0.815 5.125 1.00 66.50 82 ARG A O 1
ATOM 752 N N . SER A 1 83 ? -3.400 -1.013 3.824 1.00 71.69 83 SER A N 1
ATOM 753 C CA . SER A 1 83 ? -4.559 -1.672 4.435 1.00 71.69 83 SER A CA 1
ATOM 754 C C . SER A 1 83 ? -4.271 -2.090 5.875 1.00 71.69 83 SER A C 1
ATOM 756 O O . SER A 1 83 ? -5.120 -1.887 6.736 1.00 71.69 83 SER A O 1
ATOM 758 N N . LEU A 1 84 ? -3.061 -2.580 6.151 1.00 71.00 84 LEU A N 1
ATOM 759 C CA . LEU A 1 84 ? -2.612 -3.012 7.466 1.00 71.00 84 LEU A CA 1
ATOM 760 C C . LEU A 1 84 ? -2.474 -1.816 8.407 1.00 71.00 84 LEU A C 1
ATOM 762 O O . LEU A 1 84 ? -3.100 -1.819 9.459 1.00 71.00 84 LEU A O 1
ATOM 766 N N . VAL A 1 85 ? -1.812 -0.739 7.980 1.00 71.38 85 VAL A N 1
ATOM 767 C CA . VAL A 1 85 ? -1.731 0.529 8.728 1.00 71.38 85 VAL A CA 1
ATOM 768 C C . VAL A 1 85 ? -3.125 1.092 9.005 1.00 71.38 85 VAL A C 1
ATOM 770 O O . VAL A 1 85 ? -3.406 1.572 10.103 1.00 71.38 85 VAL A O 1
ATOM 773 N N . THR A 1 86 ? -4.040 1.009 8.034 1.00 72.94 86 THR A N 1
ATOM 774 C CA . THR A 1 86 ? -5.428 1.449 8.228 1.00 72.94 86 THR A CA 1
ATOM 775 C C . THR A 1 86 ? -6.146 0.582 9.265 1.00 72.94 86 THR A C 1
ATOM 777 O O . THR A 1 86 ? -6.852 1.125 10.111 1.00 72.94 86 THR A O 1
ATOM 780 N N . LEU A 1 87 ? -5.969 -0.742 9.239 1.00 69.06 87 LEU A N 1
ATOM 781 C CA . LEU A 1 87 ? -6.540 -1.659 10.232 1.00 69.06 87 LEU A CA 1
ATOM 782 C C . LEU A 1 87 ? -5.944 -1.429 11.625 1.00 69.06 87 LEU A C 1
ATOM 784 O O . LEU A 1 87 ? -6.689 -1.333 12.594 1.00 69.06 87 LEU A O 1
ATOM 788 N N . GLU A 1 88 ? -4.629 -1.263 11.735 1.00 70.50 88 GLU A N 1
ATOM 789 C CA . GLU A 1 88 ? -3.949 -0.976 13.001 1.00 70.50 88 GLU A CA 1
ATOM 790 C C . GLU A 1 88 ? -4.393 0.363 13.594 1.00 70.50 88 GLU A C 1
ATOM 792 O O . GLU A 1 88 ? -4.709 0.442 14.781 1.00 70.50 88 GLU A O 1
ATOM 797 N N . THR A 1 89 ? -4.519 1.399 12.761 1.00 73.94 89 THR A N 1
ATOM 798 C CA . THR A 1 89 ? -5.031 2.711 13.185 1.00 73.94 89 THR A CA 1
ATOM 799 C C . THR A 1 89 ? -6.481 2.611 13.666 1.00 73.94 89 THR A C 1
ATOM 801 O O . THR A 1 89 ? -6.850 3.210 14.678 1.00 73.94 89 THR A O 1
ATOM 804 N N . ARG A 1 90 ? -7.324 1.837 12.966 1.00 70.75 90 ARG A N 1
ATOM 805 C CA . ARG A 1 90 ? -8.723 1.609 13.366 1.00 70.75 90 ARG A CA 1
ATOM 806 C C . ARG A 1 90 ? -8.816 0.839 14.676 1.00 70.75 90 ARG A C 1
ATOM 808 O O . ARG A 1 90 ? -9.568 1.251 15.559 1.00 70.75 90 ARG A O 1
ATOM 815 N N . LYS A 1 91 ? -8.019 -0.218 14.826 1.00 70.56 91 LYS A N 1
ATOM 816 C CA . LYS A 1 91 ? -7.941 -1.016 16.049 1.00 70.56 91 LYS A CA 1
ATOM 817 C C . LYS A 1 91 ? -7.471 -0.172 17.230 1.00 70.56 91 LYS A C 1
ATOM 819 O O . LYS A 1 91 ? -8.115 -0.202 18.270 1.00 70.56 91 LYS A O 1
ATOM 824 N N . GLY A 1 92 ? -6.431 0.644 17.051 1.00 73.56 92 GLY A N 1
ATOM 825 C CA . GLY A 1 92 ? -5.953 1.575 18.076 1.00 73.56 92 GLY A CA 1
ATOM 826 C C . GLY A 1 92 ? -7.026 2.572 18.514 1.00 73.56 92 GLY A C 1
ATOM 827 O O . GLY A 1 92 ? -7.189 2.819 19.704 1.00 73.56 92 GLY A O 1
ATOM 828 N N . LYS A 1 93 ? -7.827 3.076 17.571 1.00 71.94 93 LYS A N 1
ATOM 829 C CA . LYS A 1 93 ? -8.936 3.993 17.865 1.00 71.94 93 LYS A CA 1
ATOM 830 C C . LYS A 1 93 ? -10.090 3.323 18.616 1.00 71.94 93 LYS A C 1
ATOM 832 O O . LYS A 1 93 ? -10.711 3.946 19.470 1.00 71.94 93 LYS A O 1
ATOM 837 N N . ILE A 1 94 ? -10.397 2.065 18.310 1.00 73.06 94 ILE A N 1
ATOM 838 C CA . ILE A 1 94 ? -11.410 1.296 19.050 1.00 73.06 94 ILE A CA 1
ATOM 839 C C . ILE A 1 94 ? -10.909 0.941 20.441 1.00 73.06 94 ILE A C 1
ATOM 841 O O . ILE A 1 94 ? -11.663 1.076 21.404 1.00 73.06 94 ILE A O 1
ATOM 845 N N . ASP A 1 95 ? -9.642 0.556 20.561 1.00 72.38 95 ASP A N 1
ATOM 846 C CA . ASP A 1 95 ? -8.994 0.349 21.849 1.00 72.38 95 ASP A CA 1
ATOM 847 C C . ASP A 1 95 ? -9.024 1.631 22.682 1.00 72.38 95 ASP A C 1
ATOM 849 O O . ASP A 1 95 ? -9.363 1.569 23.856 1.00 72.38 95 ASP A O 1
ATOM 853 N N . GLU A 1 96 ? -8.761 2.796 22.087 1.00 73.81 96 GLU A N 1
ATOM 854 C CA . GLU A 1 96 ? -8.878 4.092 22.758 1.00 73.81 96 GLU A CA 1
ATOM 855 C C . GLU A 1 96 ? -10.316 4.357 23.224 1.00 73.81 96 GLU A C 1
ATOM 857 O O . GLU A 1 96 ? -10.536 4.631 24.401 1.00 73.81 96 GLU A O 1
ATOM 862 N N . ILE A 1 97 ? -11.316 4.197 22.352 1.00 70.88 97 ILE A N 1
ATOM 863 C CA . ILE A 1 97 ? -12.728 4.405 22.717 1.00 70.88 97 ILE A CA 1
ATOM 864 C C . ILE A 1 97 ? -13.146 3.463 23.852 1.00 70.88 97 ILE A C 1
ATOM 866 O O . ILE A 1 97 ? -13.825 3.892 24.782 1.00 70.88 97 ILE A O 1
ATOM 870 N N . THR A 1 98 ? -12.718 2.202 23.793 1.00 67.19 98 THR A N 1
ATOM 871 C CA . THR A 1 98 ? -13.128 1.152 24.735 1.00 67.19 98 THR A CA 1
ATOM 872 C C . THR A 1 98 ? -12.331 1.193 26.041 1.00 67.19 98 THR A C 1
ATOM 874 O O . THR A 1 98 ? -12.837 0.780 27.081 1.00 67.19 98 THR A O 1
ATOM 877 N N . ARG A 1 99 ? -11.082 1.680 26.032 1.00 67.50 99 ARG A N 1
ATOM 878 C CA . ARG A 1 99 ? -10.186 1.665 27.205 1.00 67.50 99 ARG A CA 1
ATOM 879 C C . ARG A 1 99 ? -10.007 3.025 27.883 1.00 67.50 99 ARG A C 1
ATOM 881 O O . ARG A 1 99 ? -9.601 3.015 29.042 1.00 67.50 99 ARG A O 1
ATOM 888 N N . ALA A 1 100 ? -10.300 4.155 27.230 1.00 64.75 100 ALA A N 1
ATOM 889 C CA . ALA A 1 100 ? -9.975 5.485 27.761 1.00 64.75 100 ALA A CA 1
ATOM 890 C C . ALA A 1 100 ? -10.875 5.954 28.918 1.00 64.75 100 ALA A C 1
ATOM 892 O O . ALA A 1 100 ? -10.349 6.358 29.951 1.00 64.75 100 ALA A O 1
ATOM 893 N N . ASN A 1 101 ? -12.207 5.955 28.763 1.00 70.38 101 ASN A N 1
ATOM 894 C CA . ASN A 1 101 ? -13.148 6.394 29.808 1.00 70.38 101 ASN A CA 1
ATOM 895 C C . ASN A 1 101 ? -14.598 6.005 29.455 1.00 70.38 101 ASN A C 1
ATOM 897 O O . ASN A 1 101 ? -14.978 6.069 28.282 1.00 70.38 101 ASN A O 1
ATOM 901 N N . ASP A 1 102 ? -15.439 5.705 30.449 1.00 71.44 102 ASP A N 1
ATOM 902 C CA . ASP A 1 102 ? -16.854 5.349 30.242 1.00 71.44 102 ASP A CA 1
ATOM 903 C C . ASP A 1 102 ? -17.633 6.475 29.556 1.00 71.44 102 ASP A C 1
ATOM 905 O O . ASP A 1 102 ? -18.445 6.223 28.668 1.00 71.44 102 ASP A O 1
ATOM 909 N N . GLN A 1 103 ? -17.302 7.733 29.865 1.00 72.31 103 GLN A N 1
ATOM 910 C CA . GLN A 1 103 ? -17.875 8.905 29.200 1.00 72.31 103 GLN A CA 1
ATOM 911 C C . GLN A 1 103 ? -17.613 8.900 27.682 1.00 72.31 103 GLN A C 1
ATOM 913 O O . GLN A 1 103 ? -18.451 9.346 26.900 1.00 72.31 103 GLN A O 1
ATOM 918 N N . TYR A 1 104 ? -16.457 8.383 27.254 1.00 71.06 104 TYR A N 1
ATOM 919 C CA . TYR A 1 104 ? -16.046 8.331 25.850 1.00 71.06 104 TYR A CA 1
ATOM 920 C C . TYR A 1 104 ? -16.745 7.196 25.094 1.00 71.06 104 TYR A C 1
ATOM 922 O O . TYR A 1 104 ? -17.156 7.393 23.946 1.00 71.06 104 TYR A O 1
ATOM 930 N N . CYS A 1 105 ? -16.929 6.045 25.750 1.00 71.06 105 CYS A N 1
ATOM 931 C CA . CYS A 1 105 ? -17.778 4.952 25.271 1.00 71.06 105 CYS A CA 1
ATOM 932 C C . CYS A 1 105 ? -19.230 5.413 25.120 1.00 71.06 105 CYS A C 1
ATOM 934 O O . CYS A 1 105 ? -19.809 5.264 24.047 1.00 71.06 105 CYS A O 1
ATOM 936 N N . ILE A 1 106 ? -19.793 6.068 26.136 1.00 77.88 106 ILE A N 1
ATOM 937 C CA . ILE A 1 106 ? -21.171 6.569 26.095 1.00 77.88 106 ILE A CA 1
ATOM 938 C C . ILE A 1 106 ? -21.327 7.620 24.993 1.00 77.88 106 ILE A C 1
ATOM 940 O O . ILE A 1 106 ? -22.293 7.585 24.238 1.00 77.88 106 ILE A O 1
ATOM 944 N N . TRP A 1 107 ? -20.361 8.523 24.829 1.00 77.00 107 TRP A N 1
ATOM 945 C CA . TRP A 1 107 ? -20.421 9.533 23.773 1.00 77.00 107 TRP A CA 1
ATOM 946 C C . TRP A 1 107 ? -20.332 8.937 22.360 1.00 77.00 107 TRP A C 1
ATOM 948 O O . TRP A 1 107 ? -21.038 9.369 21.452 1.00 77.00 107 TRP A O 1
ATOM 958 N N . ASN A 1 108 ? -19.465 7.943 22.147 1.00 70.62 108 ASN A N 1
ATOM 959 C CA . ASN A 1 108 ? -19.209 7.404 20.808 1.00 70.62 108 ASN A CA 1
ATOM 960 C C . ASN A 1 108 ? -20.092 6.223 20.412 1.00 70.62 108 ASN A C 1
ATOM 962 O O . ASN A 1 108 ? -20.331 6.041 19.219 1.00 70.62 108 ASN A O 1
ATOM 966 N N . LEU A 1 109 ? -20.518 5.425 21.386 1.00 77.50 109 LEU A N 1
ATOM 967 C CA . LEU A 1 109 ? -21.232 4.162 21.201 1.00 77.50 109 LEU A CA 1
ATOM 968 C C . LEU A 1 109 ? -22.616 4.175 21.864 1.00 77.50 109 LEU A C 1
ATOM 970 O O . LEU A 1 109 ? -23.377 3.231 21.667 1.00 77.50 109 LEU A O 1
ATOM 974 N N . ARG A 1 110 ? -22.956 5.223 22.638 1.00 80.38 110 ARG A N 1
ATOM 975 C CA . ARG A 1 110 ? -24.201 5.339 23.430 1.00 80.38 110 ARG A CA 1
ATOM 976 C C . ARG A 1 110 ? -24.428 4.198 24.420 1.00 80.38 110 ARG A C 1
ATOM 978 O O . ARG A 1 110 ? -25.551 3.956 24.852 1.00 80.38 110 ARG A O 1
ATOM 985 N N . MET A 1 111 ? -23.352 3.517 24.793 1.00 80.62 111 MET A N 1
ATOM 986 C CA . MET A 1 111 ? -23.338 2.424 25.755 1.00 80.62 111 MET A CA 1
ATOM 987 C C . MET A 1 111 ? -22.150 2.628 26.687 1.00 80.62 111 MET A C 1
ATOM 989 O O . MET A 1 111 ? -21.125 3.168 26.268 1.00 80.62 111 MET A O 1
ATOM 993 N N . ASP A 1 112 ? -22.284 2.212 27.944 1.00 81.44 112 ASP A N 1
ATOM 994 C CA . ASP A 1 112 ? -21.118 2.108 28.815 1.00 81.44 112 ASP A CA 1
ATOM 995 C C . ASP A 1 112 ? -20.203 0.975 28.321 1.00 81.44 112 ASP A C 1
ATOM 997 O O . ASP A 1 112 ? -20.568 0.119 27.502 1.00 81.44 112 ASP A O 1
ATOM 1001 N N . ARG A 1 113 ? -18.973 0.988 28.818 1.00 79.75 113 ARG A N 1
ATOM 1002 C CA . ARG A 1 113 ? -17.950 0.025 28.426 1.00 79.75 113 ARG A CA 1
ATOM 1003 C C . ARG A 1 113 ? -18.342 -1.415 28.781 1.00 79.75 113 ARG A C 1
ATOM 1005 O O . ARG A 1 113 ? -18.106 -2.333 27.993 1.00 79.75 113 ARG A O 1
ATOM 1012 N N . ASP A 1 114 ? -18.968 -1.615 29.937 1.00 81.94 114 ASP A N 1
ATOM 1013 C CA . ASP A 1 114 ? -19.371 -2.937 30.421 1.00 81.94 114 ASP A CA 1
ATOM 1014 C C . ASP A 1 114 ? -20.541 -3.524 29.623 1.00 81.94 114 ASP A C 1
ATOM 1016 O O . ASP A 1 114 ? -20.555 -4.723 29.325 1.00 81.94 114 ASP A O 1
ATOM 1020 N N . THR A 1 115 ? -21.517 -2.702 29.239 1.00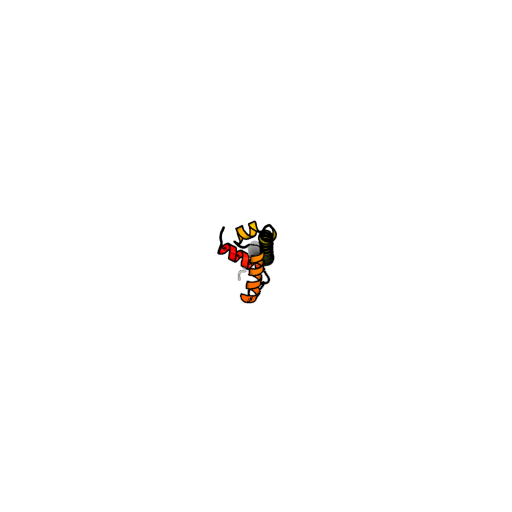 84.75 115 THR A N 1
ATOM 1021 C CA . THR A 1 115 ? -22.619 -3.109 28.359 1.00 84.75 115 THR A CA 1
ATOM 1022 C C . THR A 1 115 ? -22.100 -3.373 26.962 1.00 84.75 115 THR A C 1
ATOM 1024 O O . THR A 1 115 ? -22.521 -4.360 26.367 1.00 84.75 115 THR A O 1
ATOM 1027 N N . PHE A 1 116 ? -21.148 -2.583 26.456 1.00 83.31 116 PHE A N 1
ATOM 1028 C CA . PHE A 1 116 ? -20.511 -2.858 25.168 1.00 83.31 116 PHE A CA 1
ATOM 1029 C C . PHE A 1 116 ? -19.811 -4.227 25.155 1.00 83.31 116 PHE A C 1
ATOM 1031 O O . PHE A 1 116 ? -20.056 -5.036 24.260 1.00 83.31 116 PHE A O 1
ATOM 1038 N N . ALA A 1 117 ? -19.020 -4.546 26.185 1.00 82.62 117 ALA A N 1
ATOM 1039 C CA . ALA A 1 117 ? -18.363 -5.850 26.299 1.00 82.62 117 ALA A CA 1
ATOM 1040 C C . ALA A 1 117 ? -19.376 -7.009 26.365 1.00 82.62 117 ALA A C 1
ATOM 1042 O O . ALA A 1 117 ? -19.253 -7.998 25.638 1.00 82.62 117 ALA A O 1
ATOM 1043 N N . LYS A 1 118 ? -20.425 -6.873 27.187 1.00 86.56 118 LYS A N 1
ATOM 1044 C CA . LYS A 1 118 ? -21.515 -7.863 27.273 1.00 86.56 118 LYS A CA 1
ATOM 1045 C C . LYS A 1 118 ? -22.266 -7.997 25.948 1.00 86.56 118 LYS A C 1
ATOM 1047 O O . LYS A 1 118 ? -22.642 -9.104 25.568 1.00 86.56 118 LYS A O 1
ATOM 1052 N N . PHE A 1 119 ? -22.462 -6.896 25.230 1.00 85.25 119 PHE A N 1
ATOM 1053 C CA . PHE A 1 119 ? -23.132 -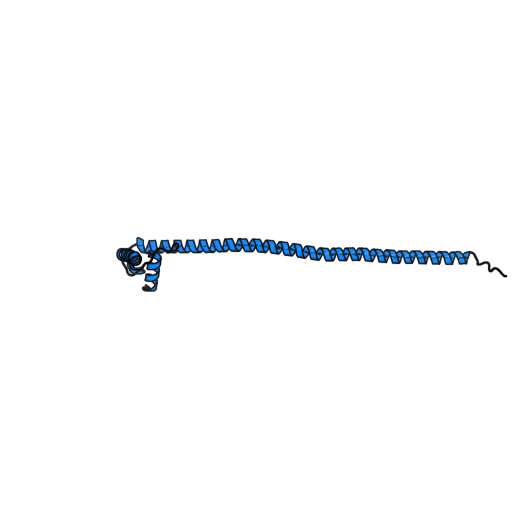6.870 23.936 1.00 85.25 119 PHE A CA 1
ATOM 1054 C C . PHE A 1 119 ? -22.334 -7.634 22.875 1.00 85.25 119 PHE A C 1
ATOM 1056 O O . PHE A 1 119 ? -22.911 -8.471 22.180 1.00 85.25 119 PHE A O 1
ATOM 1063 N N . CYS A 1 120 ? -21.011 -7.454 22.819 1.00 84.19 120 CYS A N 1
ATOM 1064 C CA . CYS A 1 120 ? -20.134 -8.252 21.959 1.00 84.19 120 CYS A CA 1
ATOM 1065 C C . CYS A 1 120 ? -20.244 -9.755 22.272 1.00 84.19 120 CYS A C 1
ATOM 1067 O O . CYS A 1 120 ? -20.464 -10.552 21.362 1.00 84.19 120 CYS A O 1
ATOM 1069 N N . VAL A 1 121 ? -20.217 -10.155 23.549 1.00 86.62 121 VAL A N 1
ATOM 1070 C CA . VAL A 1 121 ? -20.387 -11.568 23.954 1.00 86.62 121 VAL A CA 1
ATOM 1071 C C . VAL A 1 121 ? -21.748 -12.133 23.524 1.00 86.62 121 VAL A C 1
ATOM 1073 O O . VAL A 1 121 ? -21.840 -13.266 23.042 1.00 86.62 121 VAL A O 1
ATOM 1076 N N . VAL A 1 122 ? -22.826 -11.356 23.657 1.00 88.19 122 VAL A N 1
ATOM 1077 C CA . VAL A 1 122 ? -24.171 -11.770 23.222 1.00 88.19 122 VAL A CA 1
ATOM 1078 C C . VAL A 1 122 ? -24.239 -11.922 21.702 1.00 88.19 122 VAL A C 1
ATOM 1080 O O . VAL A 1 122 ? -24.814 -12.892 21.207 1.00 88.19 122 VAL A O 1
ATOM 1083 N N . LEU A 1 123 ? -23.630 -11.009 20.948 1.00 86.69 123 LEU A N 1
ATOM 1084 C CA . LEU A 1 123 ? -23.575 -11.089 19.488 1.00 86.69 123 LEU A CA 1
ATOM 1085 C C . LEU A 1 123 ? -22.723 -12.263 18.994 1.00 86.69 123 LEU A C 1
ATOM 1087 O O . LEU A 1 123 ? -23.070 -12.882 17.988 1.00 86.69 123 LEU A O 1
ATOM 1091 N N . GLN A 1 124 ? -21.669 -12.622 19.724 1.00 85.44 124 GLN A N 1
ATOM 1092 C CA . GLN A 1 124 ? -20.861 -13.802 19.428 1.00 85.44 124 GLN A CA 1
ATOM 1093 C C . GLN A 1 124 ? -21.642 -15.099 19.662 1.00 85.44 124 GLN A C 1
ATOM 1095 O O . GLN A 1 124 ? -21.654 -15.990 18.816 1.00 85.44 124 GLN A O 1
ATOM 1100 N N . THR A 1 125 ? -22.320 -15.197 20.807 1.00 84.69 125 THR A N 1
ATOM 1101 C CA . THR A 1 125 ? -22.991 -16.430 21.253 1.00 84.69 125 THR A CA 1
ATOM 1102 C C . THR A 1 125 ? -24.359 -16.650 20.613 1.00 84.69 125 THR A C 1
ATOM 1104 O O . THR A 1 125 ? -24.710 -17.786 20.306 1.00 84.69 125 THR A O 1
ATOM 1107 N N . ARG A 1 126 ? -25.146 -15.586 20.408 1.00 84.31 126 ARG A N 1
ATOM 1108 C CA . ARG A 1 126 ? -26.512 -15.659 19.855 1.00 84.31 126 ARG A CA 1
ATOM 1109 C C . ARG A 1 126 ? -26.620 -15.140 18.427 1.00 84.31 126 ARG A C 1
ATOM 1111 O O . ARG A 1 126 ? -27.465 -15.615 17.680 1.00 84.31 126 ARG A O 1
ATOM 1118 N N . GLY A 1 127 ? -25.798 -14.158 18.061 1.00 78.81 127 GLY A N 1
ATOM 1119 C CA . GLY A 1 127 ? -25.804 -13.546 16.728 1.00 78.81 127 GLY A CA 1
ATOM 1120 C C . GLY A 1 127 ? -24.916 -14.260 15.707 1.00 78.81 127 GLY A C 1
ATOM 1121 O O . GLY A 1 127 ? -24.963 -13.916 14.530 1.00 78.81 127 GLY A O 1
ATOM 1122 N N . GLY A 1 128 ? -24.098 -15.229 16.138 1.00 79.88 128 GLY A N 1
ATOM 1123 C CA . GLY A 1 128 ? -23.178 -15.962 15.263 1.00 79.88 128 GLY A CA 1
ATOM 1124 C C . GLY A 1 128 ? -22.071 -15.091 14.660 1.00 79.88 128 GLY A C 1
ATOM 1125 O O . GLY A 1 128 ? -21.430 -15.495 13.690 1.00 79.88 128 GLY A O 1
ATOM 1126 N N . LEU A 1 129 ? -21.841 -13.891 15.202 1.00 79.06 129 LEU A N 1
ATOM 1127 C CA . LEU A 1 129 ? -20.770 -13.018 14.743 1.00 79.06 129 LEU A CA 1
ATOM 1128 C C . LEU A 1 129 ? -19.431 -13.533 15.279 1.00 79.06 129 LEU A C 1
ATOM 1130 O O . LEU A 1 129 ? -19.107 -13.344 16.450 1.00 79.06 129 LEU A O 1
ATOM 1134 N N . SER A 1 130 ? -18.635 -14.165 14.416 1.00 74.88 130 SER A N 1
ATOM 1135 C CA . SER A 1 130 ? -17.247 -14.500 14.738 1.00 74.88 130 SER A CA 1
ATOM 1136 C C . SER A 1 130 ? -16.292 -13.381 14.321 1.00 74.88 130 SER A C 1
ATOM 1138 O O . SER A 1 130 ? -16.552 -12.590 13.396 1.00 74.88 130 SER A O 1
ATOM 1140 N N . GLU A 1 131 ? -15.127 -13.354 14.966 1.00 72.69 131 GLU A N 1
ATOM 1141 C CA . GLU A 1 131 ? -13.964 -12.680 14.403 1.00 72.69 131 GLU A CA 1
ATOM 1142 C C . GLU A 1 131 ? -13.719 -13.246 12.997 1.00 72.69 131 GLU A C 1
ATOM 1144 O O . GLU A 1 131 ? -13.666 -14.462 12.800 1.00 72.69 131 GLU A O 1
ATOM 1149 N N . SER A 1 132 ? -13.644 -12.368 11.997 1.00 66.56 132 SER A N 1
ATOM 1150 C CA . SER A 1 132 ? -13.131 -12.746 10.675 1.00 66.56 132 SER A CA 1
ATOM 1151 C C . SER A 1 132 ? -11.706 -12.238 10.618 1.00 66.56 132 SER A C 1
ATOM 1153 O O . SER A 1 132 ? -11.496 -11.108 11.036 1.00 66.56 132 SER A O 1
ATOM 1155 N N . GLY A 1 133 ? -10.763 -13.015 10.084 1.00 64.88 133 GLY A N 1
ATOM 1156 C CA . GLY A 1 133 ? -9.312 -12.831 10.261 1.00 64.88 133 GLY A CA 1
ATOM 1157 C C . GLY A 1 133 ? -8.676 -11.457 9.972 1.00 64.88 133 GLY A C 1
ATOM 1158 O O . GLY A 1 133 ? -7.478 -11.321 10.172 1.00 64.88 133 GLY A O 1
ATOM 1159 N N . SER A 1 134 ? -9.425 -10.446 9.528 1.00 64.44 134 SER A N 1
ATOM 1160 C CA . SER A 1 134 ? -8.977 -9.056 9.377 1.00 64.44 134 SER A CA 1
ATOM 1161 C C . SER A 1 134 ? -9.661 -8.030 10.296 1.00 64.44 134 SER A C 1
ATOM 1163 O O . SER A 1 134 ? -9.174 -6.909 10.378 1.00 64.44 134 SER A O 1
ATOM 1165 N N . VAL A 1 135 ? -10.778 -8.358 10.958 1.00 68.06 135 VAL A N 1
ATOM 1166 C CA . VAL A 1 135 ? -11.587 -7.406 11.744 1.00 68.06 135 VAL A CA 1
ATOM 1167 C C . VAL A 1 135 ? -12.144 -8.106 12.984 1.00 68.06 135 VAL A C 1
ATOM 1169 O O . VAL A 1 135 ? -12.877 -9.099 12.854 1.00 68.06 135 VAL A O 1
ATOM 1172 N N . SER A 1 136 ? -11.822 -7.578 14.171 1.00 78.94 136 SER A N 1
ATOM 1173 C CA . SER A 1 136 ? -12.332 -8.120 15.436 1.00 78.94 136 SER A CA 1
ATOM 1174 C C . SER A 1 136 ? -13.843 -7.914 15.559 1.00 78.94 136 SER A C 1
ATOM 1176 O O . SER A 1 136 ? -14.451 -7.102 14.850 1.00 78.94 136 SER A O 1
ATOM 1178 N N . LEU A 1 137 ? -14.478 -8.676 16.446 1.00 80.44 137 LEU A N 1
ATOM 1179 C CA . LEU A 1 137 ? -15.914 -8.563 16.676 1.00 80.44 137 LEU A CA 1
ATOM 1180 C C . LEU A 1 137 ? -16.284 -7.158 17.167 1.00 80.44 137 LEU A C 1
ATOM 1182 O O . LEU A 1 137 ? -17.213 -6.537 16.653 1.00 80.44 137 LEU A O 1
ATOM 1186 N N . GLU A 1 138 ? -15.506 -6.643 18.109 1.00 79.94 138 GLU A N 1
ATOM 1187 C CA . GLU A 1 138 ? -15.654 -5.320 18.708 1.00 79.94 138 GLU A CA 1
ATOM 1188 C C . GLU A 1 138 ? -15.576 -4.228 17.645 1.00 79.94 138 GLU A C 1
ATOM 1190 O O . GLU A 1 138 ? -16.358 -3.284 17.683 1.00 79.94 138 GLU A O 1
ATOM 1195 N N . GLU A 1 139 ? -14.698 -4.371 16.649 1.00 77.00 139 GLU A N 1
ATOM 1196 C CA . GLU A 1 139 ? -14.579 -3.405 15.560 1.00 77.00 139 GLU A CA 1
ATOM 1197 C C . GLU A 1 139 ? -15.809 -3.384 14.651 1.00 77.00 139 GLU A C 1
ATOM 1199 O O . GLU A 1 139 ? -16.307 -2.308 14.302 1.00 77.00 139 GLU A O 1
ATOM 1204 N N . LYS A 1 140 ? -16.350 -4.556 14.303 1.00 79.69 140 LYS A N 1
ATOM 1205 C CA . LYS A 1 140 ? -17.594 -4.645 13.520 1.00 79.69 140 LYS A CA 1
ATOM 1206 C C . LYS A 1 140 ? -18.756 -4.002 14.270 1.00 79.69 140 LYS A C 1
ATOM 1208 O O . LYS A 1 140 ? -19.521 -3.235 13.685 1.00 79.69 140 LYS A O 1
ATOM 1213 N N . VAL A 1 141 ? -18.867 -4.296 15.564 1.00 83.19 141 VAL A N 1
ATOM 1214 C CA . VAL A 1 141 ? -19.941 -3.791 16.422 1.00 83.19 141 VAL A CA 1
ATOM 1215 C C . VAL A 1 141 ? -19.799 -2.288 16.646 1.00 83.19 141 VAL A C 1
ATOM 1217 O O . VAL A 1 141 ? -20.769 -1.560 16.462 1.00 83.19 141 VAL A O 1
ATOM 1220 N N . ALA A 1 142 ? -18.600 -1.792 16.951 1.00 80.44 142 ALA A N 1
ATOM 1221 C CA . ALA A 1 142 ? -18.340 -0.367 17.132 1.00 80.44 142 ALA A CA 1
ATOM 1222 C C . ALA A 1 142 ? -18.646 0.439 15.861 1.00 80.44 142 ALA A C 1
ATOM 1224 O O . ALA A 1 142 ? -19.264 1.500 15.931 1.00 80.44 142 ALA A O 1
ATOM 1225 N N . MET A 1 143 ? -18.270 -0.076 14.687 1.00 76.62 143 MET A N 1
ATOM 1226 C CA . MET A 1 143 ? -18.569 0.563 13.405 1.00 76.62 143 MET A CA 1
ATOM 1227 C C . MET A 1 143 ? -20.071 0.596 13.122 1.00 76.62 143 MET A C 1
ATOM 1229 O O . MET A 1 143 ? -20.592 1.629 12.708 1.00 76.62 143 MET A O 1
ATOM 1233 N N . PHE A 1 144 ? -20.773 -0.507 13.390 1.00 81.06 144 PHE A N 1
ATOM 1234 C CA . PHE A 1 144 ? -22.226 -0.567 13.267 1.00 81.06 144 PHE A CA 1
ATOM 1235 C C . PHE A 1 144 ? -22.912 0.440 14.197 1.00 81.06 144 PHE A C 1
ATOM 1237 O O . PHE A 1 144 ? -23.727 1.237 13.733 1.00 81.06 144 PHE A O 1
ATOM 1244 N N . LEU A 1 145 ? -22.529 0.466 15.478 1.00 81.62 145 LEU A N 1
ATOM 1245 C CA . LEU A 1 145 ? -23.052 1.413 16.464 1.00 81.62 145 LEU A CA 1
ATOM 1246 C C . LEU A 1 145 ? -22.806 2.864 16.040 1.00 81.62 145 LEU A C 1
ATOM 1248 O O . LEU A 1 145 ? -23.708 3.689 16.147 1.00 81.62 145 LEU A O 1
ATOM 1252 N N . LYS A 1 146 ? -21.636 3.167 15.469 1.00 76.94 146 LYS A N 1
ATOM 1253 C CA . LYS A 1 146 ? -21.313 4.512 14.976 1.00 76.94 146 LYS A CA 1
ATOM 1254 C C . LYS A 1 146 ? -22.177 4.950 13.789 1.00 76.94 146 LYS A C 1
ATOM 1256 O O . LYS A 1 146 ? -22.446 6.139 13.648 1.00 76.94 146 LYS A O 1
ATOM 1261 N N . ILE A 1 147 ? -22.597 4.010 12.940 1.00 75.81 147 ILE A N 1
ATOM 1262 C CA . ILE A 1 147 ? -23.469 4.283 11.788 1.00 75.81 147 ILE A CA 1
ATOM 1263 C C . ILE A 1 147 ? -24.917 4.515 12.240 1.00 75.81 147 ILE A C 1
ATOM 1265 O O . ILE A 1 147 ? -25.567 5.425 11.732 1.00 75.81 147 ILE A O 1
ATOM 1269 N N . ILE A 1 148 ? -25.427 3.715 13.185 1.00 77.81 148 ILE A N 1
ATOM 1270 C CA . ILE A 1 148 ? -26.823 3.828 13.654 1.00 77.81 148 ILE A CA 1
ATOM 1271 C C . ILE A 1 148 ? -27.024 4.937 14.693 1.00 77.81 148 ILE A C 1
ATOM 1273 O O . ILE A 1 148 ? -28.132 5.446 14.845 1.00 77.81 148 ILE A O 1
ATOM 1277 N N . ALA A 1 149 ? -25.965 5.303 15.413 1.00 65.44 149 ALA A N 1
ATOM 1278 C CA . ALA A 1 149 ? -25.962 6.347 16.426 1.00 65.44 149 ALA A CA 1
ATOM 1279 C C . ALA A 1 149 ? -24.845 7.357 16.125 1.00 65.44 149 ALA A C 1
ATOM 1281 O O . ALA A 1 149 ? -23.835 7.401 16.838 1.00 65.44 149 ALA A O 1
ATOM 1282 N N . PRO A 1 150 ? -25.002 8.168 15.060 1.00 60.97 150 PRO A N 1
ATOM 1283 C CA . PRO A 1 150 ? -24.122 9.303 14.851 1.00 60.97 150 PRO A CA 1
ATOM 1284 C C . PRO A 1 150 ? -24.223 10.258 16.059 1.00 60.97 150 PRO A C 1
ATOM 1286 O O . PRO A 1 150 ? -25.287 10.328 16.688 1.00 60.97 150 PRO A O 1
ATOM 1289 N N . PRO A 1 151 ? -23.114 10.924 16.425 1.00 58.19 151 PRO A N 1
ATOM 1290 C CA . PRO A 1 151 ? -23.080 11.858 17.549 1.00 58.19 151 PRO A CA 1
ATOM 1291 C C . PRO A 1 151 ? -24.111 12.981 17.393 1.00 58.19 151 PRO A C 1
ATOM 1293 O O . PRO A 1 151 ? -24.267 13.483 16.255 1.00 58.19 151 PRO A O 1
#

InterPro domains:
  IPR058353 Domain of unknown function DUF8040 [PF26138] (89-149)

Radius of gyration: 48.29 Å; chains: 1; bounding box: 78×28×140 Å